Protein AF-A0A547P6Z1-F1 (afdb_monomer_lite)

Foldseek 3Di:
DDDPPDPPLVVLVVVLVVLVVVLVVCVVVVVVVVNVVSVVVSVVSVVVSVVSQVPDPHGDDPVVVVPPPPPPDDDDDDDPPDDD

Radius of gyration: 18.12 Å; chains: 1; bounding box: 54×31×34 Å

Sequence (84 aa):
MAKTELPYAHQLYSIIGILEEQLRELDKIGAGIAAVHVNAAIEQLHSNLAIVNDNDPNPFDPQMLCLIPDDRSTTATFYRHSKD

Organism: NCBI:txid2584124

Secondary structure (DSSP, 8-state):
----PPPHHHHHHHHHHHHHHHHHHHHHTT-HHHHHHHHHHHHHHHHHHHHHHHT-SS---GGGGGGS--TT------------

pLDDT: mean 75.97, std 20.82, range [37.88, 97.75]

Structure (mmCIF, N/CA/C/O backbone):
data_AF-A0A547P6Z1-F1
#
_entry.id   AF-A0A547P6Z1-F1
#
loop_
_atom_site.group_PDB
_atom_site.id
_atom_site.type_symbol
_atom_site.label_atom_id
_atom_site.label_alt_id
_atom_site.label_comp_id
_atom_site.label_asym_id
_atom_site.label_entity_id
_atom_site.label_seq_id
_atom_site.pdbx_PDB_ins_code
_atom_site.Cartn_x
_atom_site.Cartn_y
_atom_site.Cartn_z
_atom_site.occupancy
_atom_site.B_iso_or_equiv
_atom_site.auth_seq_id
_atom_site.auth_comp_id
_atom_site.auth_asym_id
_atom_site.auth_atom_id
_atom_site.pdbx_PDB_model_num
ATOM 1 N N . MET A 1 1 ? 20.752 25.163 -11.476 1.00 37.88 1 MET A N 1
ATOM 2 C CA . MET A 1 1 ? 20.625 24.115 -10.441 1.00 37.88 1 MET A CA 1
ATOM 3 C C . MET A 1 1 ? 19.711 23.042 -11.003 1.00 37.88 1 MET A C 1
ATOM 5 O O . MET A 1 1 ? 18.524 23.300 -11.144 1.00 37.88 1 MET A O 1
ATOM 9 N N . ALA A 1 2 ? 20.264 21.918 -11.462 1.00 41.28 2 ALA A N 1
ATOM 10 C CA . ALA A 1 2 ? 19.452 20.811 -11.958 1.00 41.28 2 ALA A CA 1
ATOM 11 C C . ALA A 1 2 ? 18.756 20.161 -10.755 1.00 41.28 2 ALA A C 1
ATOM 13 O O . ALA A 1 2 ? 19.431 19.772 -9.804 1.00 41.28 2 ALA A O 1
ATOM 14 N N . LYS A 1 3 ? 17.420 20.101 -10.762 1.00 46.06 3 LYS A N 1
ATOM 15 C CA . LYS A 1 3 ? 16.686 19.224 -9.848 1.00 46.06 3 LYS A CA 1
ATOM 16 C C . LYS A 1 3 ? 17.042 17.805 -10.270 1.00 46.06 3 LYS A C 1
ATOM 18 O O . LYS A 1 3 ? 16.664 17.387 -11.358 1.00 46.06 3 LYS A O 1
ATOM 23 N N . THR A 1 4 ? 17.824 17.104 -9.464 1.00 49.41 4 THR A N 1
ATOM 24 C CA . THR A 1 4 ? 18.008 15.663 -9.614 1.00 49.41 4 THR A CA 1
ATOM 25 C C . THR A 1 4 ? 16.665 15.035 -9.259 1.00 49.41 4 THR A C 1
ATOM 27 O O . THR A 1 4 ? 16.346 14.849 -8.088 1.00 49.41 4 THR A O 1
ATOM 30 N N . GLU A 1 5 ? 15.806 14.853 -10.259 1.00 57.38 5 GLU A N 1
ATOM 31 C CA . GLU A 1 5 ? 14.529 14.176 -10.073 1.00 57.38 5 GLU A CA 1
ATOM 32 C C . GLU A 1 5 ? 14.834 12.727 -9.699 1.00 57.38 5 GLU A C 1
ATOM 34 O O . GLU A 1 5 ? 15.544 12.022 -10.418 1.00 57.38 5 GLU A O 1
ATOM 39 N N . LEU A 1 6 ? 14.366 12.308 -8.520 1.00 61.00 6 LEU A N 1
ATOM 40 C CA . LEU A 1 6 ? 14.478 10.917 -8.099 1.00 61.00 6 LEU A CA 1
ATOM 41 C C . LEU A 1 6 ? 13.792 10.033 -9.151 1.00 61.00 6 LEU A C 1
ATOM 43 O O . LEU A 1 6 ? 12.714 10.418 -9.625 1.00 61.00 6 LEU A O 1
ATOM 47 N N . PRO A 1 7 ? 14.362 8.861 -9.492 1.00 76.88 7 PRO A N 1
ATOM 48 C CA . PRO A 1 7 ? 13.744 7.950 -10.448 1.00 76.88 7 PRO A CA 1
ATOM 49 C C . PRO A 1 7 ? 12.291 7.678 -10.059 1.00 76.88 7 PRO A C 1
ATOM 51 O O . PRO A 1 7 ? 11.980 7.538 -8.875 1.00 76.88 7 PRO A O 1
ATOM 54 N N . TYR A 1 8 ? 11.394 7.605 -11.040 1.00 80.88 8 TYR A N 1
ATOM 55 C CA . TYR A 1 8 ? 9.952 7.484 -10.801 1.00 80.88 8 TYR A CA 1
ATOM 56 C C . TYR A 1 8 ? 9.599 6.299 -9.876 1.00 80.88 8 TYR A C 1
ATOM 58 O O . TYR A 1 8 ? 8.761 6.434 -8.985 1.00 80.88 8 TYR A O 1
ATOM 66 N N . ALA A 1 9 ? 10.335 5.187 -9.983 1.00 84.75 9 ALA A N 1
ATOM 67 C CA . ALA A 1 9 ? 10.230 4.037 -9.085 1.00 84.75 9 ALA A CA 1
ATOM 68 C C . ALA A 1 9 ? 10.511 4.371 -7.601 1.00 84.75 9 ALA A C 1
ATOM 70 O O . ALA A 1 9 ? 9.790 3.909 -6.718 1.00 84.75 9 ALA A O 1
ATOM 71 N N . HIS A 1 10 ? 11.494 5.234 -7.312 1.00 84.81 10 HIS A N 1
ATOM 72 C CA . HIS A 1 10 ? 11.790 5.674 -5.941 1.00 84.81 10 HIS A CA 1
ATOM 73 C C . HIS A 1 10 ? 10.650 6.513 -5.355 1.00 84.81 10 HIS A C 1
ATOM 75 O O . HIS A 1 10 ? 10.346 6.410 -4.165 1.00 84.81 10 HIS A O 1
ATOM 81 N N . GLN A 1 11 ? 10.014 7.348 -6.182 1.00 86.56 11 GLN A N 1
ATOM 82 C CA . GLN A 1 11 ? 8.866 8.148 -5.755 1.00 86.56 11 GLN A CA 1
ATOM 83 C C . GLN A 1 11 ? 7.673 7.247 -5.413 1.00 86.56 11 GLN A C 1
ATOM 85 O O . GLN A 1 11 ? 7.085 7.405 -4.345 1.00 86.56 11 GLN A O 1
ATOM 90 N N . LEU A 1 12 ? 7.366 6.264 -6.269 1.00 89.94 12 LEU A N 1
ATOM 91 C CA . LEU A 1 12 ? 6.311 5.276 -6.016 1.00 89.94 12 LEU A CA 1
ATOM 92 C C . LEU A 1 12 ? 6.567 4.498 -4.721 1.00 89.94 12 LEU A C 1
ATOM 94 O O . LEU A 1 12 ? 5.679 4.423 -3.877 1.00 89.94 12 LEU A O 1
ATOM 98 N N . TYR A 1 13 ? 7.788 3.993 -4.524 1.00 90.19 13 TYR A N 1
ATOM 99 C CA . TYR A 1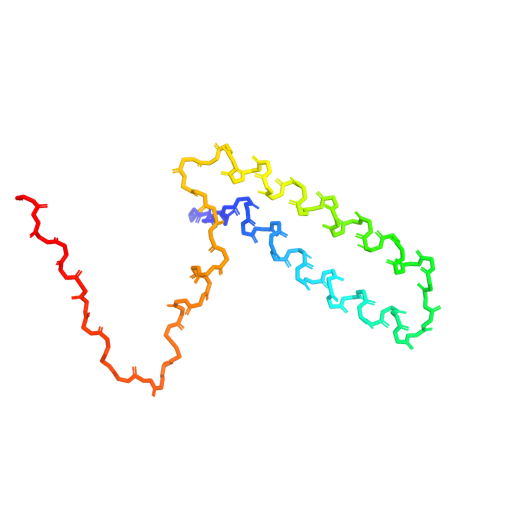 13 ? 8.160 3.264 -3.310 1.00 90.19 13 TYR A CA 1
ATOM 100 C C . TYR A 1 13 ? 8.015 4.118 -2.040 1.00 90.19 13 TYR A C 1
ATOM 102 O O . TYR A 1 13 ? 7.502 3.655 -1.024 1.00 90.19 13 TYR A O 1
ATOM 110 N N . SER A 1 14 ? 8.408 5.394 -2.109 1.00 90.56 14 SER A N 1
ATOM 111 C CA . SER A 1 14 ? 8.290 6.320 -0.975 1.00 90.56 14 SER A CA 1
ATOM 112 C C . SER A 1 14 ? 6.827 6.601 -0.612 1.00 90.56 14 SER A C 1
ATOM 114 O O . SER A 1 14 ? 6.478 6.638 0.566 1.00 90.56 14 SER A O 1
ATOM 116 N N . ILE A 1 15 ? 5.959 6.776 -1.616 1.00 94.38 15 ILE A N 1
ATOM 117 C CA . ILE A 1 15 ? 4.517 6.978 -1.411 1.00 94.38 15 ILE A CA 1
ATOM 118 C C . ILE A 1 15 ? 3.879 5.725 -0.802 1.00 94.38 15 ILE A C 1
ATOM 120 O O . ILE A 1 15 ? 3.095 5.853 0.136 1.00 94.38 15 ILE A O 1
ATOM 124 N N . ILE A 1 16 ? 4.235 4.532 -1.295 1.00 94.56 16 ILE A N 1
ATOM 125 C CA . ILE A 1 16 ? 3.759 3.253 -0.745 1.00 94.56 16 ILE A CA 1
ATOM 126 C C . ILE A 1 16 ? 4.062 3.177 0.756 1.00 94.56 16 ILE A C 1
ATOM 128 O O . ILE A 1 16 ? 3.138 2.982 1.540 1.00 94.56 16 ILE A O 1
ATOM 132 N N . GLY A 1 17 ? 5.307 3.438 1.169 1.00 92.25 17 GLY A N 1
ATOM 133 C CA . GLY A 1 17 ? 5.690 3.372 2.584 1.00 92.25 17 GLY A CA 1
ATOM 134 C C . GLY A 1 17 ? 4.898 4.327 3.489 1.00 92.25 17 GLY A C 1
ATOM 135 O O . GLY A 1 17 ? 4.495 3.950 4.590 1.00 92.25 17 GLY A O 1
ATOM 136 N N . ILE A 1 18 ? 4.607 5.547 3.017 1.00 95.44 18 ILE A N 1
ATOM 137 C CA . ILE A 1 18 ? 3.760 6.503 3.753 1.00 95.44 18 ILE A CA 1
ATOM 138 C C . ILE A 1 18 ? 2.334 5.960 3.888 1.00 95.44 18 ILE A C 1
ATOM 140 O O . ILE A 1 18 ? 1.747 6.023 4.967 1.00 95.44 18 ILE A O 1
ATOM 144 N N . LEU A 1 19 ? 1.762 5.419 2.810 1.00 96.62 19 LEU A N 1
ATOM 145 C CA . LEU A 1 19 ? 0.405 4.875 2.830 1.00 96.62 19 LEU A CA 1
ATOM 146 C C . LEU A 1 19 ? 0.291 3.644 3.734 1.00 96.62 19 LEU A C 1
ATOM 148 O O . LEU A 1 19 ? -0.709 3.517 4.433 1.00 96.62 19 LEU A O 1
ATOM 152 N N . GLU A 1 20 ? 1.304 2.780 3.788 1.00 97.62 20 GLU A N 1
ATOM 153 C CA . GLU A 1 20 ? 1.352 1.639 4.714 1.00 97.62 20 GLU A CA 1
ATOM 154 C C . GLU A 1 20 ? 1.391 2.079 6.186 1.00 97.62 20 GLU A C 1
ATOM 156 O O . GLU A 1 20 ? 0.828 1.423 7.067 1.00 97.62 20 GLU A O 1
ATOM 161 N N . GLU A 1 21 ? 2.052 3.196 6.493 1.00 96.81 21 GLU A N 1
ATOM 162 C CA . GLU A 1 21 ? 1.982 3.811 7.820 1.00 96.81 21 GLU A CA 1
ATOM 163 C C . GLU A 1 21 ? 0.575 4.346 8.112 1.00 96.81 21 GLU A C 1
ATOM 165 O O . GLU A 1 21 ? 0.002 4.013 9.150 1.00 96.81 21 GLU A O 1
AT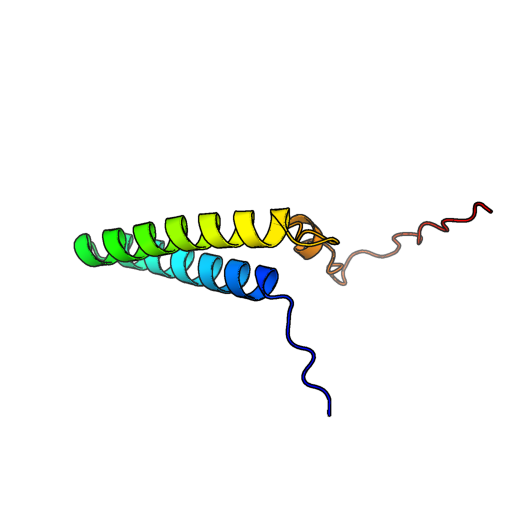OM 170 N N . GLN A 1 22 ? -0.025 5.090 7.178 1.00 96.94 22 GLN A N 1
ATOM 171 C CA . GLN A 1 22 ? -1.383 5.612 7.356 1.00 96.94 22 GLN A CA 1
ATOM 172 C C . GLN A 1 22 ? -2.427 4.498 7.480 1.00 96.94 22 GLN A C 1
ATOM 174 O O . GLN A 1 22 ? -3.333 4.609 8.300 1.00 96.94 22 GLN A O 1
ATOM 179 N N . LEU A 1 23 ? -2.294 3.406 6.724 1.00 97.25 23 LEU A N 1
ATOM 180 C CA . LEU A 1 23 ? -3.174 2.243 6.822 1.00 97.25 23 LEU A CA 1
ATOM 181 C C . LEU A 1 23 ? -3.158 1.660 8.239 1.00 97.25 23 LEU A C 1
ATOM 183 O O . LEU A 1 23 ? -4.215 1.441 8.827 1.00 97.25 23 LEU A O 1
ATOM 187 N N . ARG A 1 24 ? -1.965 1.503 8.828 1.00 96.25 24 ARG A N 1
ATOM 188 C CA . ARG A 1 24 ? -1.814 1.032 10.212 1.00 96.25 24 ARG A CA 1
ATOM 189 C C . ARG A 1 24 ? -2.467 1.973 11.223 1.00 96.25 24 ARG A C 1
ATOM 191 O O . ARG A 1 24 ? -3.048 1.496 12.194 1.00 96.25 24 ARG A O 1
ATOM 198 N N . GLU A 1 25 ? -2.389 3.287 11.021 1.00 97.12 25 GLU A N 1
ATOM 199 C CA . GLU A 1 25 ? -3.074 4.254 11.889 1.00 97.12 25 GLU A CA 1
ATOM 200 C C . GLU A 1 25 ? -4.602 4.218 11.716 1.00 97.12 25 GLU A C 1
ATOM 202 O O . GLU A 1 25 ? -5.333 4.261 12.707 1.00 97.12 25 GLU A O 1
ATOM 207 N N . LEU A 1 26 ? -5.099 4.066 10.484 1.00 95.69 26 LEU A N 1
ATOM 208 C CA . LEU A 1 26 ? -6.531 3.942 10.189 1.00 95.69 26 LEU A CA 1
ATOM 209 C C . LEU A 1 26 ? -7.144 2.675 10.801 1.00 95.69 26 LEU A C 1
ATOM 211 O O . LEU A 1 26 ? -8.250 2.734 11.348 1.00 95.69 26 LEU A O 1
ATOM 215 N N . ASP A 1 27 ? -6.415 1.559 10.770 1.00 93.44 27 ASP A N 1
ATOM 216 C CA . ASP A 1 27 ? -6.834 0.303 11.396 1.00 93.44 27 ASP A CA 1
ATOM 217 C C . ASP A 1 27 ? -6.960 0.439 12.918 1.00 93.44 27 ASP A C 1
ATOM 219 O O . ASP A 1 27 ? -7.936 -0.033 13.505 1.00 93.44 27 ASP A O 1
ATOM 223 N N . LYS A 1 28 ? -6.030 1.150 13.573 1.00 95.50 28 LYS A N 1
ATOM 224 C CA . LYS A 1 28 ? -6.069 1.377 15.031 1.00 95.50 28 LYS A CA 1
ATOM 225 C C . LYS A 1 28 ? -7.308 2.146 15.482 1.00 95.50 28 LYS A C 1
ATOM 227 O O . LYS A 1 28 ? -7.823 1.883 16.567 1.00 95.50 28 LYS A O 1
ATOM 232 N N . ILE A 1 29 ? -7.772 3.101 14.677 1.00 96.06 29 ILE A N 1
ATOM 233 C CA . ILE A 1 29 ? -8.936 3.937 15.007 1.00 96.06 29 ILE A CA 1
ATOM 234 C C . ILE A 1 29 ? -10.262 3.357 14.487 1.00 96.06 29 ILE A C 1
ATOM 236 O O . ILE A 1 29 ? -11.312 3.966 14.689 1.00 96.06 29 ILE A O 1
ATOM 240 N N . GLY A 1 30 ? -10.236 2.198 13.816 1.00 93.50 30 GLY A N 1
ATOM 241 C CA . GLY A 1 30 ? -11.430 1.549 13.270 1.00 93.50 30 GLY A 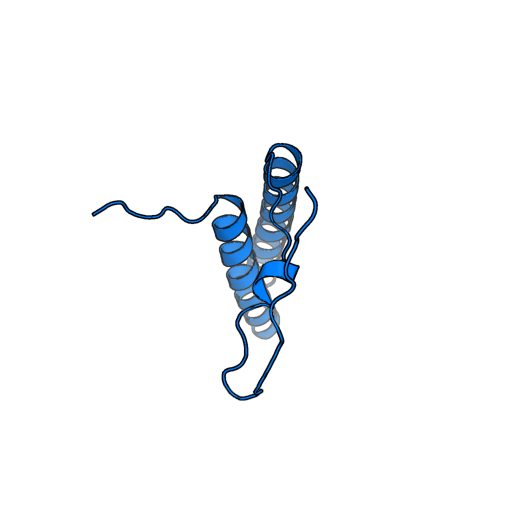CA 1
ATOM 242 C C . GLY A 1 30 ? -12.026 2.255 12.047 1.00 93.50 30 GLY A C 1
ATOM 243 O O . GLY A 1 30 ? -13.224 2.132 11.783 1.00 93.50 30 GLY A O 1
ATOM 244 N N . ALA A 1 31 ? -11.219 2.996 11.281 1.00 93.62 31 ALA A N 1
ATOM 245 C CA . ALA A 1 31 ? -11.657 3.725 10.090 1.00 93.62 31 ALA A CA 1
ATOM 246 C C . ALA A 1 31 ? -11.759 2.807 8.854 1.00 93.62 31 ALA A C 1
ATOM 248 O O . ALA A 1 31 ? -11.108 3.035 7.836 1.00 93.62 31 ALA A O 1
ATOM 249 N N . GLY A 1 32 ? -12.602 1.770 8.931 1.00 91.00 32 GLY A N 1
ATOM 250 C CA . GLY A 1 32 ? -12.612 0.652 7.977 1.00 91.00 32 GLY A CA 1
ATOM 251 C C . GLY A 1 32 ? -12.766 1.042 6.501 1.00 91.00 32 GLY A C 1
ATOM 252 O O . GLY A 1 32 ? -12.022 0.553 5.660 1.00 91.00 32 GLY A O 1
ATOM 253 N N . ILE A 1 33 ? -13.676 1.963 6.160 1.00 94.75 33 ILE A N 1
ATOM 254 C CA . ILE A 1 33 ? -13.852 2.399 4.758 1.00 94.75 33 ILE A CA 1
ATOM 255 C C . ILE A 1 33 ? -12.604 3.135 4.251 1.00 94.75 33 ILE A C 1
ATOM 257 O O . ILE A 1 33 ? -12.162 2.905 3.128 1.00 94.75 33 ILE A O 1
ATOM 261 N N . ALA A 1 34 ? -12.012 3.997 5.081 1.00 95.50 34 ALA A N 1
ATOM 262 C CA . ALA A 1 34 ? -10.794 4.712 4.715 1.00 95.50 34 ALA A CA 1
ATOM 263 C C . ALA A 1 34 ? -9.614 3.742 4.538 1.00 95.50 34 ALA A C 1
ATOM 265 O O . ALA A 1 34 ? -8.900 3.839 3.544 1.00 95.50 34 ALA A O 1
ATOM 266 N N . ALA A 1 35 ? -9.462 2.771 5.444 1.00 96.06 35 ALA A N 1
ATOM 267 C CA . ALA A 1 35 ? -8.441 1.729 5.360 1.00 96.06 35 ALA A CA 1
ATOM 268 C C . ALA A 1 35 ? -8.554 0.915 4.056 1.00 96.06 35 ALA A C 1
ATOM 270 O O . ALA A 1 35 ? -7.555 0.712 3.371 1.00 96.06 35 ALA A O 1
ATOM 271 N N . VAL A 1 36 ? -9.772 0.544 3.640 1.00 96.19 36 VAL A N 1
ATOM 272 C CA . VAL A 1 36 ? -10.010 -0.163 2.365 1.00 96.19 36 VAL A CA 1
ATOM 273 C C . VAL A 1 36 ? -9.515 0.646 1.163 1.00 96.19 36 VAL A C 1
ATOM 275 O O . VAL A 1 36 ? -8.849 0.099 0.286 1.00 96.19 36 VAL A O 1
ATOM 278 N N . HIS A 1 37 ? -9.803 1.949 1.116 1.00 97.75 37 HIS A N 1
ATOM 279 C CA . HIS A 1 37 ? -9.343 2.800 0.016 1.00 97.75 37 HIS A CA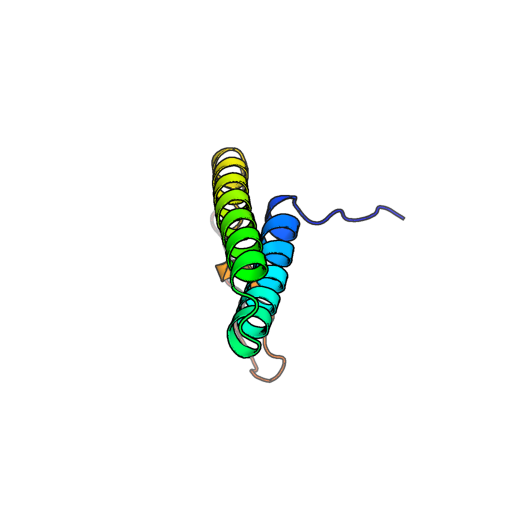 1
ATOM 280 C C . HIS A 1 37 ? -7.824 2.988 0.010 1.00 97.75 37 HIS A C 1
ATOM 282 O O . HIS A 1 37 ? -7.218 2.991 -1.061 1.00 97.75 37 HIS A O 1
ATOM 288 N N . VAL A 1 38 ? -7.203 3.111 1.186 1.00 96.88 38 VAL A N 1
ATOM 289 C CA . VAL A 1 38 ? -5.742 3.205 1.299 1.00 96.88 38 VAL A CA 1
ATOM 290 C C . VAL A 1 38 ? -5.077 1.899 0.861 1.00 96.88 38 VAL A C 1
ATOM 292 O O . VAL A 1 38 ? -4.124 1.947 0.088 1.00 96.88 38 VAL A O 1
ATOM 295 N N . ASN A 1 39 ? -5.613 0.740 1.255 1.00 96.94 39 ASN A N 1
ATOM 296 C CA . ASN A 1 39 ? -5.110 -0.559 0.806 1.00 96.94 39 ASN A CA 1
ATOM 297 C C . ASN A 1 39 ? -5.211 -0.723 -0.721 1.00 96.94 39 ASN A C 1
ATOM 299 O O . ASN A 1 39 ? -4.236 -1.089 -1.369 1.00 96.94 39 ASN A O 1
ATOM 303 N N . ALA A 1 40 ? -6.353 -0.366 -1.317 1.00 97.69 40 ALA A N 1
ATOM 304 C CA . ALA A 1 40 ? -6.519 -0.410 -2.772 1.00 97.69 40 ALA A CA 1
ATOM 305 C C . ALA A 1 40 ? -5.522 0.512 -3.504 1.00 97.69 40 ALA A C 1
ATOM 307 O O . ALA A 1 40 ? -4.992 0.153 -4.556 1.00 97.69 40 ALA A O 1
ATOM 308 N N . ALA A 1 41 ? -5.232 1.689 -2.939 1.00 97.38 41 ALA A N 1
ATOM 309 C CA . ALA A 1 41 ? -4.222 2.591 -3.483 1.00 97.38 41 ALA A CA 1
ATOM 310 C C . ALA A 1 41 ? -2.806 1.990 -3.403 1.00 97.38 41 ALA A C 1
ATOM 312 O O . ALA A 1 41 ? -2.056 2.092 -4.373 1.00 97.38 41 ALA A O 1
ATOM 313 N N . ILE A 1 42 ? -2.448 1.333 -2.292 1.00 97.12 42 ILE A N 1
ATOM 314 C CA . ILE A 1 42 ? -1.164 0.628 -2.135 1.00 97.12 42 ILE A CA 1
ATOM 315 C C . ILE A 1 42 ? -1.013 -0.466 -3.201 1.00 97.12 42 ILE A C 1
ATOM 317 O O . ILE A 1 42 ? -0.003 -0.497 -3.906 1.00 97.12 42 ILE A O 1
ATOM 321 N N . GLU A 1 43 ? -2.026 -1.316 -3.383 1.00 96.25 43 GLU A N 1
ATOM 322 C CA . GLU A 1 43 ? -2.015 -2.386 -4.393 1.00 96.25 43 GLU A CA 1
ATOM 323 C C . GLU A 1 43 ? -1.818 -1.832 -5.812 1.00 96.25 43 GLU A C 1
ATOM 325 O O . GLU A 1 43 ? -0.981 -2.325 -6.576 1.00 96.25 43 GLU A O 1
ATOM 330 N N . GLN A 1 44 ? -2.531 -0.755 -6.158 1.00 96.38 44 GLN A N 1
ATOM 331 C CA . GLN A 1 44 ? -2.378 -0.095 -7.452 1.00 96.38 44 GLN A CA 1
ATOM 332 C C . GLN A 1 44 ? -0.962 0.474 -7.643 1.00 96.38 44 GLN A C 1
ATOM 334 O O . GLN A 1 44 ? -0.385 0.359 -8.727 1.00 96.38 44 GLN A O 1
ATOM 339 N N . LEU A 1 45 ? -0.378 1.079 -6.607 1.00 94.50 45 LEU A N 1
ATOM 340 C CA . LEU A 1 45 ? 0.973 1.635 -6.674 1.00 94.50 45 LEU A CA 1
ATOM 341 C C . LEU A 1 45 ? 2.044 0.547 -6.796 1.00 94.50 45 LEU A C 1
ATOM 343 O O . LEU A 1 45 ? 2.993 0.737 -7.556 1.00 94.50 45 LEU A O 1
ATOM 347 N N . HIS A 1 46 ? 1.880 -0.604 -6.137 1.00 92.94 46 HIS A N 1
ATOM 348 C CA . HIS A 1 46 ? 2.752 -1.762 -6.349 1.00 92.94 46 HIS A CA 1
ATOM 349 C C . HIS A 1 46 ? 2.684 -2.274 -7.788 1.00 92.94 46 HIS A C 1
ATOM 351 O O . HIS A 1 46 ? 3.725 -2.546 -8.387 1.00 92.94 46 HIS A O 1
ATOM 357 N N . SER A 1 47 ? 1.484 -2.351 -8.371 1.00 92.12 47 SER A N 1
ATOM 358 C CA . SER A 1 47 ? 1.328 -2.721 -9.780 1.00 92.12 47 SER A CA 1
ATOM 359 C C . SER A 1 47 ? 2.038 -1.728 -10.703 1.00 92.12 47 SER A C 1
ATOM 361 O O . SER A 1 47 ? 2.717 -2.139 -11.642 1.00 92.12 47 SER A O 1
ATOM 363 N N . ASN A 1 48 ? 1.920 -0.425 -10.436 1.00 91.06 48 ASN A N 1
ATOM 364 C CA . ASN A 1 48 ? 2.616 0.601 -11.211 1.00 91.06 48 ASN A CA 1
ATOM 365 C C . ASN A 1 48 ? 4.139 0.490 -11.060 1.00 91.06 48 ASN A C 1
ATOM 367 O O . ASN A 1 48 ? 4.855 0.625 -12.047 1.00 91.06 48 ASN A O 1
ATOM 371 N N . LEU A 1 49 ? 4.635 0.224 -9.848 1.00 89.44 49 LEU A N 1
ATOM 372 C CA . LEU A 1 49 ? 6.062 0.052 -9.582 1.00 89.44 49 LEU A CA 1
ATOM 373 C C . LEU A 1 49 ? 6.637 -1.139 -10.359 1.00 89.44 49 LEU A C 1
ATOM 375 O O . LEU A 1 49 ? 7.703 -1.006 -10.954 1.00 89.44 49 LEU A O 1
ATOM 379 N N . ALA A 1 50 ? 5.918 -2.264 -10.403 1.00 86.44 50 ALA A N 1
ATOM 380 C CA . ALA A 1 50 ? 6.313 -3.427 -11.195 1.00 86.44 50 ALA A CA 1
ATOM 381 C C . ALA A 1 50 ? 6.407 -3.086 -12.692 1.00 86.44 50 ALA A C 1
ATOM 383 O O . ALA A 1 50 ? 7.433 -3.339 -13.312 1.00 86.44 50 ALA A O 1
ATOM 384 N N . ILE A 1 51 ? 5.391 -2.413 -13.247 1.00 87.62 51 ILE A N 1
ATOM 385 C CA . ILE A 1 51 ? 5.387 -1.980 -14.655 1.00 87.62 51 ILE A CA 1
ATOM 386 C C . ILE A 1 51 ? 6.564 -1.046 -14.953 1.00 87.62 51 ILE A C 1
ATOM 388 O O . ILE A 1 51 ? 7.200 -1.167 -15.996 1.00 87.62 51 ILE A O 1
ATOM 392 N N . VAL A 1 52 ? 6.855 -0.097 -14.062 1.00 84.94 52 VAL A N 1
ATOM 393 C CA . VAL A 1 52 ? 7.978 0.833 -14.239 1.00 84.94 52 VAL A CA 1
ATOM 394 C C . VAL A 1 52 ? 9.303 0.077 -14.220 1.00 84.94 52 VAL A C 1
ATOM 396 O O . VAL A 1 52 ? 10.121 0.301 -15.105 1.00 84.94 52 VAL A O 1
ATOM 399 N N . ASN A 1 53 ? 9.487 -0.847 -13.276 1.00 81.69 53 ASN A N 1
ATOM 400 C CA . ASN A 1 53 ? 10.703 -1.650 -13.168 1.00 81.69 53 ASN A CA 1
ATOM 401 C C . ASN A 1 53 ? 10.925 -2.579 -14.363 1.00 81.69 53 ASN A C 1
ATOM 403 O O . ASN A 1 53 ? 12.051 -2.677 -14.837 1.00 81.69 53 ASN A O 1
ATOM 407 N N . ASP A 1 54 ? 9.874 -3.218 -14.876 1.00 80.75 54 ASP A N 1
ATOM 408 C CA . ASP A 1 54 ? 9.974 -4.116 -16.033 1.00 80.75 54 ASP A CA 1
ATOM 409 C C . ASP A 1 54 ? 10.371 -3.377 -17.323 1.00 80.75 54 ASP A C 1
ATOM 411 O O . ASP A 1 54 ? 10.908 -3.981 -18.252 1.00 80.75 54 ASP A O 1
ATOM 415 N N . ASN A 1 55 ? 10.110 -2.067 -17.391 1.00 75.25 55 ASN A N 1
ATOM 416 C CA . ASN A 1 55 ? 10.441 -1.214 -18.533 1.00 75.25 55 ASN A CA 1
ATOM 417 C C . ASN A 1 55 ? 11.716 -0.373 -18.324 1.00 75.25 55 ASN A C 1
ATOM 419 O O . ASN A 1 55 ? 12.114 0.348 -19.244 1.00 75.25 55 ASN A O 1
ATOM 423 N N . ASP A 1 56 ? 12.354 -0.437 -17.151 1.00 72.25 56 ASP A N 1
ATOM 424 C CA . ASP A 1 56 ? 13.566 0.327 -16.852 1.00 72.25 56 ASP A CA 1
ATOM 425 C C . ASP A 1 56 ? 14.819 -0.506 -17.191 1.00 72.25 56 ASP A C 1
ATOM 427 O O . ASP A 1 56 ? 14.966 -1.627 -16.696 1.00 72.25 56 ASP A O 1
ATOM 431 N N . PRO A 1 57 ? 15.759 0.003 -18.012 1.00 66.88 57 PRO A N 1
ATOM 432 C CA . PRO A 1 57 ? 17.041 -0.668 -18.236 1.00 66.88 57 PRO A CA 1
ATOM 433 C C . PRO A 1 57 ? 17.885 -0.818 -16.957 1.00 66.88 57 PRO A C 1
ATOM 435 O O . PRO A 1 57 ? 18.831 -1.606 -16.953 1.00 66.88 57 PRO A O 1
ATOM 438 N N . ASN A 1 58 ? 17.570 -0.078 -15.889 1.00 70.88 58 ASN A N 1
ATOM 439 C CA . ASN A 1 58 ? 18.155 -0.219 -14.561 1.00 70.88 58 ASN A CA 1
ATOM 440 C C . ASN A 1 58 ? 17.041 -0.308 -13.492 1.00 70.88 58 ASN A C 1
ATOM 442 O O . ASN A 1 58 ? 16.717 0.703 -12.861 1.00 70.88 58 ASN A O 1
ATOM 446 N N . PRO A 1 59 ? 16.443 -1.496 -13.287 1.00 71.75 59 PRO A N 1
ATOM 447 C CA . PRO A 1 59 ? 15.283 -1.665 -12.418 1.00 71.75 59 PRO A CA 1
ATOM 448 C C . PRO A 1 59 ? 15.589 -1.254 -10.976 1.00 71.75 59 PRO A C 1
ATOM 450 O O . PRO A 1 59 ? 16.672 -1.515 -10.448 1.00 71.75 59 PRO A O 1
ATOM 453 N N . PHE A 1 60 ? 14.613 -0.632 -10.313 1.00 73.94 60 PHE A N 1
ATOM 454 C CA . PHE A 1 60 ? 14.733 -0.302 -8.899 1.00 73.94 60 PHE A CA 1
ATOM 455 C C . PHE A 1 60 ? 14.707 -1.579 -8.056 1.00 73.94 60 PHE A C 1
ATOM 457 O O . PHE A 1 60 ? 13.701 -2.289 -8.023 1.00 73.94 60 PHE A O 1
ATOM 464 N N . ASP A 1 61 ? 15.796 -1.831 -7.335 1.00 73.25 61 ASP A N 1
ATOM 465 C CA . ASP A 1 61 ? 15.874 -2.867 -6.314 1.00 73.25 61 ASP A CA 1
ATOM 466 C C . ASP A 1 61 ? 15.746 -2.223 -4.918 1.00 73.25 61 ASP A C 1
ATOM 468 O O . ASP A 1 61 ? 16.628 -1.453 -4.516 1.00 73.25 61 ASP A O 1
ATOM 472 N N . PRO A 1 62 ? 14.684 -2.534 -4.148 1.00 66.75 62 PRO A N 1
ATOM 473 C CA . PRO A 1 62 ? 14.520 -2.063 -2.774 1.00 66.75 62 PRO A CA 1
ATOM 474 C C . PRO A 1 62 ? 15.725 -2.355 -1.865 1.00 66.75 62 PRO A C 1
ATOM 476 O O . PRO A 1 62 ? 15.959 -1.610 -0.914 1.00 66.75 62 PRO A O 1
ATOM 479 N N . GLN A 1 63 ? 16.524 -3.393 -2.151 1.00 67.62 63 GLN A N 1
ATOM 480 C CA . GLN A 1 63 ? 17.739 -3.712 -1.391 1.00 67.62 63 GLN A CA 1
ATOM 481 C C . GLN A 1 63 ? 18.849 -2.664 -1.568 1.00 67.62 63 GLN A C 1
ATOM 483 O O . GLN A 1 63 ? 19.719 -2.546 -0.703 1.00 67.62 63 GLN A O 1
ATOM 488 N N . MET A 1 64 ? 18.807 -1.841 -2.623 1.00 61.72 64 MET A N 1
ATOM 489 C CA . MET A 1 64 ? 19.748 -0.729 -2.804 1.00 61.72 64 MET A CA 1
ATOM 490 C C . MET A 1 64 ? 19.555 0.389 -1.772 1.00 61.72 64 MET A C 1
ATOM 492 O O . MET A 1 64 ? 20.492 1.143 -1.513 1.00 61.72 64 MET A O 1
ATOM 496 N N . LEU A 1 65 ? 18.382 0.482 -1.134 1.00 59.75 65 LEU A N 1
ATOM 497 C CA . LEU A 1 65 ? 18.142 1.429 -0.040 1.00 59.75 65 LEU A CA 1
ATOM 498 C C . LEU A 1 65 ? 18.894 1.041 1.248 1.00 59.75 65 LEU A C 1
ATOM 500 O O . LEU A 1 65 ? 19.137 1.899 2.093 1.00 59.75 65 LEU A O 1
ATOM 504 N N . CYS A 1 66 ? 19.319 -0.221 1.379 1.00 55.31 66 CYS A N 1
ATOM 505 C CA . CYS A 1 66 ? 20.058 -0.735 2.537 1.00 55.31 66 CYS A CA 1
ATOM 506 C C . CYS A 1 66 ? 21.568 -0.426 2.502 1.00 55.31 66 CYS A C 1
ATOM 508 O O . CYS A 1 66 ? 22.295 -0.863 3.391 1.00 55.31 66 CYS A O 1
ATOM 510 N N . LEU A 1 67 ? 22.059 0.298 1.490 1.00 48.41 67 LEU A N 1
ATOM 511 C CA . LEU A 1 67 ? 23.486 0.601 1.324 1.00 48.41 67 LEU A CA 1
ATOM 512 C C . LEU A 1 67 ? 23.906 1.979 1.843 1.00 48.41 67 LEU A C 1
ATOM 514 O O . LEU A 1 67 ? 25.036 2.390 1.585 1.00 48.41 67 LEU A O 1
ATOM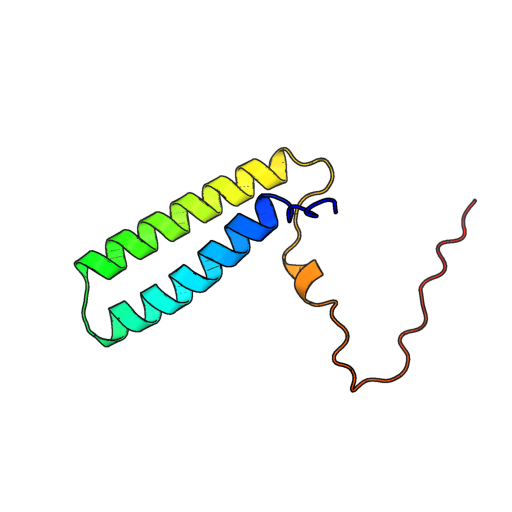 518 N N . ILE A 1 68 ? 23.061 2.689 2.597 1.00 48.59 68 ILE A N 1
ATOM 519 C CA . ILE A 1 68 ? 23.569 3.784 3.431 1.00 48.59 68 ILE A CA 1
ATOM 520 C C . ILE A 1 68 ? 24.379 3.110 4.542 1.00 48.59 68 ILE A C 1
ATOM 522 O O . ILE A 1 68 ? 23.781 2.415 5.366 1.00 48.59 68 ILE A O 1
ATOM 526 N N . PRO A 1 69 ? 25.718 3.247 4.571 1.00 43.19 69 PRO A N 1
ATOM 527 C CA . PRO A 1 69 ? 26.488 2.718 5.675 1.00 43.19 69 PRO A CA 1
ATOM 528 C C . PRO A 1 69 ? 25.989 3.444 6.917 1.00 43.19 69 PRO A C 1
ATOM 530 O O . PRO A 1 69 ? 26.089 4.669 7.004 1.00 43.19 69 PRO A O 1
ATOM 533 N N . ASP A 1 70 ? 25.435 2.697 7.867 1.00 43.81 70 ASP A N 1
ATOM 534 C CA . ASP A 1 70 ? 25.385 3.157 9.245 1.00 43.81 70 ASP A CA 1
ATOM 535 C C . ASP A 1 70 ? 26.817 3.586 9.585 1.00 43.81 70 ASP A C 1
ATOM 537 O O . ASP A 1 70 ? 27.740 2.763 9.565 1.00 43.81 70 ASP A O 1
ATOM 541 N N . ASP A 1 71 ? 27.020 4.879 9.842 1.00 44.72 71 ASP A N 1
ATOM 542 C CA . ASP A 1 71 ? 28.318 5.529 10.086 1.00 44.72 71 ASP A CA 1
ATOM 543 C C . ASP A 1 71 ? 28.889 5.141 11.472 1.00 44.72 71 ASP A C 1
ATOM 545 O O . ASP A 1 71 ? 29.376 5.947 12.265 1.00 44.72 71 ASP A O 1
ATOM 549 N N . ARG A 1 72 ? 28.738 3.859 11.817 1.00 48.69 72 ARG A N 1
ATOM 550 C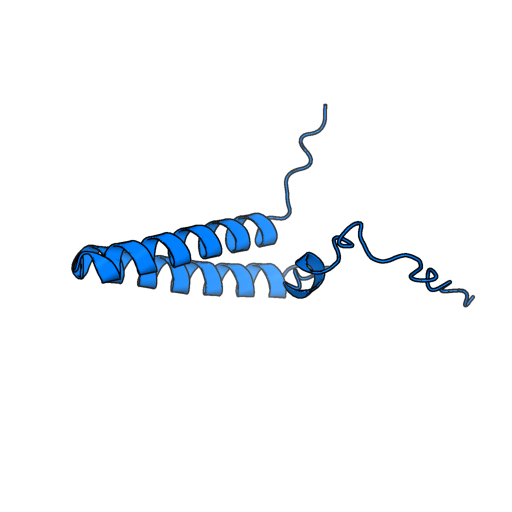 CA . ARG A 1 72 ? 29.196 3.187 13.030 1.00 48.69 72 ARG A CA 1
ATOM 551 C C . ARG A 1 72 ? 29.921 1.871 12.756 1.00 48.69 72 ARG A C 1
ATOM 553 O O . ARG A 1 72 ? 30.314 1.215 13.717 1.00 48.69 72 ARG A O 1
ATOM 560 N N . SER A 1 73 ? 30.155 1.484 11.500 1.00 43.38 73 SER A N 1
ATOM 561 C CA . SER A 1 73 ? 30.983 0.310 11.204 1.00 43.38 73 SER A CA 1
ATOM 562 C C . SER A 1 73 ? 32.071 0.613 10.180 1.00 43.38 73 SER A C 1
ATOM 564 O O . SER A 1 73 ? 31.871 0.657 8.971 1.00 43.38 73 SER A O 1
ATOM 566 N N . THR A 1 74 ? 33.258 0.846 10.724 1.00 51.03 74 THR A N 1
ATOM 567 C CA . THR A 1 74 ? 34.561 0.834 10.065 1.00 51.03 74 THR A CA 1
ATOM 568 C C . THR A 1 74 ? 34.711 -0.269 9.008 1.00 51.03 74 THR A C 1
ATOM 570 O O . THR A 1 74 ? 34.451 -1.441 9.269 1.00 51.03 74 THR A O 1
ATOM 573 N N . THR A 1 75 ? 35.277 0.126 7.860 1.00 49.94 75 THR A N 1
ATOM 574 C CA . THR A 1 75 ? 35.970 -0.707 6.855 1.00 49.94 75 THR A CA 1
ATOM 575 C C . THR A 1 75 ? 35.151 -1.786 6.136 1.00 49.94 75 THR A C 1
ATOM 577 O O . THR A 1 75 ? 35.292 -2.972 6.415 1.00 49.94 75 THR A O 1
ATOM 580 N N . ALA A 1 76 ? 34.423 -1.393 5.088 1.00 43.97 76 ALA A N 1
ATOM 581 C CA . ALA A 1 76 ? 34.129 -2.285 3.967 1.00 43.97 76 ALA A CA 1
ATOM 582 C C . ALA A 1 76 ? 35.025 -1.898 2.782 1.00 43.97 76 ALA A C 1
ATOM 584 O O . ALA A 1 76 ? 34.831 -0.883 2.115 1.00 43.97 76 ALA A O 1
ATOM 585 N N . THR A 1 77 ? 36.069 -2.693 2.578 1.00 43.00 77 THR A N 1
ATOM 586 C CA . THR A 1 77 ? 36.992 -2.636 1.446 1.00 43.00 77 THR A CA 1
ATOM 587 C C . THR A 1 77 ? 36.213 -2.633 0.129 1.00 43.00 77 THR A C 1
ATOM 589 O O . THR A 1 77 ? 35.513 -3.592 -0.187 1.00 43.00 77 THR A O 1
ATOM 592 N N . PHE A 1 78 ? 36.343 -1.550 -0.638 1.00 54.44 78 PHE A N 1
ATOM 593 C CA . PHE A 1 78 ? 35.786 -1.411 -1.980 1.00 54.44 78 PHE A CA 1
ATOM 594 C C . PHE A 1 78 ? 36.209 -2.588 -2.875 1.00 54.44 78 PHE A C 1
ATOM 596 O O . PHE A 1 78 ? 37.403 -2.849 -3.051 1.00 54.44 78 PHE A O 1
ATOM 603 N N . TYR A 1 79 ? 35.234 -3.268 -3.482 1.00 43.69 79 TYR A N 1
ATOM 604 C CA . TYR A 1 79 ? 35.476 -4.205 -4.575 1.00 43.69 79 TYR A CA 1
ATOM 605 C C . TYR A 1 79 ? 36.037 -3.435 -5.780 1.00 43.69 79 TYR A C 1
ATOM 607 O O . TYR A 1 79 ? 35.323 -2.713 -6.473 1.00 43.69 79 TYR A O 1
ATOM 615 N N . ARG A 1 80 ? 37.337 -3.605 -6.043 1.00 44.94 80 ARG A N 1
ATOM 616 C CA . ARG A 1 80 ? 37.934 -3.345 -7.359 1.00 44.94 80 ARG A CA 1
ATOM 617 C C . ARG A 1 80 ? 37.343 -4.351 -8.346 1.00 44.94 80 ARG A C 1
ATOM 619 O O . ARG A 1 80 ? 37.747 -5.511 -8.352 1.00 44.94 80 ARG A O 1
ATOM 626 N N . HIS A 1 81 ? 36.438 -3.904 -9.209 1.00 44.34 81 HIS A N 1
ATOM 627 C CA . HIS A 1 81 ? 36.231 -4.579 -10.485 1.00 44.34 81 HIS A CA 1
ATOM 628 C C . HIS A 1 81 ? 37.384 -4.176 -11.414 1.00 44.34 81 HIS A C 1
ATOM 630 O O . HIS A 1 81 ? 37.432 -3.063 -11.929 1.00 44.34 81 HIS A O 1
ATOM 636 N N . SER A 1 82 ? 38.356 -5.074 -11.573 1.00 45.94 82 SER A N 1
ATOM 637 C CA . SER A 1 82 ? 39.380 -4.997 -12.618 1.00 45.94 82 SER A CA 1
ATOM 638 C C . SER A 1 82 ? 39.414 -6.321 -13.370 1.00 45.94 82 SER A C 1
ATOM 640 O O . SER A 1 82 ? 40.050 -7.270 -12.919 1.00 45.94 82 SER A O 1
ATOM 642 N N . LYS A 1 83 ? 38.682 -6.352 -14.482 1.00 48.97 83 LYS A N 1
ATOM 643 C CA . LYS A 1 83 ? 38.927 -7.074 -15.742 1.00 48.97 83 LYS A CA 1
ATOM 644 C C . LYS A 1 83 ? 38.164 -6.217 -16.763 1.00 48.97 83 LYS A C 1
ATOM 646 O O . LYS A 1 83 ? 36.984 -5.977 -16.531 1.00 48.97 83 LYS A O 1
ATOM 651 N N . ASP A 1 84 ? 38.781 -5.539 -17.718 1.00 43.38 84 ASP A N 1
ATOM 652 C CA . ASP A 1 84 ? 39.860 -5.957 -18.620 1.00 43.38 84 ASP A CA 1
ATOM 653 C C . ASP A 1 84 ? 41.005 -4.938 -18.759 1.00 43.38 84 ASP A C 1
ATOM 655 O O . ASP A 1 84 ? 40.780 -3.732 -18.499 1.00 43.38 84 ASP A O 1
#